Protein AF-A0A7H0YHC4-F1 (afdb_monomer)

Foldseek 3Di:
DLVLLVVQVVCDALLERELVSDPDPVSSVQCPDPVCVVVSQVSSCVVPVSHGYADPPDPPDPLVNLVRVQSNVAHLEHALQCCCPVVVVSSVVVVVVPHSCVSSVVSVGHYDHPPLQPPVRLLVVLQVVCVVPVACPCVCPVPVSSVVSLCVVQVVVVHDSQVVCVVSVNHD

Mean predicted aligned error: 10.38 Å

Nearest PDB structures (foldseek):
  4m8s-assembly1_D  TM=4.916E-01  e=3.060E+00  Neisseria meningitidis FAM18
  2d1y-assembly1_D  TM=5.107E-01  e=4.231E+00  Thermus thermophilus
  6vlx-assembly1_A-2  TM=4.512E-01  e=4.466E+00  Alistipes finegoldii
  2d1y-assembly1_C  TM=4.999E-01  e=5.850E+00  Thermus thermophilus
  8pa2-assembly1_B  TM=4.981E-01  e=5.850E+00  Thermus thermophilus HB8

Structure (mmCIF, N/CA/C/O backbone):
data_AF-A0A7H0YHC4-F1
#
_entry.id   AF-A0A7H0YHC4-F1
#
loop_
_atom_site.group_PDB
_atom_site.id
_atom_site.type_symbol
_atom_site.label_atom_id
_atom_site.label_alt_id
_atom_site.label_comp_id
_atom_site.label_asym_id
_atom_site.label_entity_id
_atom_site.label_seq_id
_atom_site.pdbx_PDB_ins_code
_atom_site.Cartn_x
_atom_site.Cartn_y
_atom_site.Cartn_z
_atom_site.occupancy
_atom_site.B_iso_or_equiv
_atom_site.auth_seq_id
_atom_site.auth_comp_id
_atom_site.auth_asym_id
_atom_site.auth_atom_id
_atom_site.pdbx_PDB_model_num
ATOM 1 N N . MET A 1 1 ? 22.661 -5.240 -18.794 1.00 60.22 1 MET A N 1
ATOM 2 C CA . MET A 1 1 ? 21.255 -5.205 -18.326 1.00 60.22 1 MET A CA 1
ATOM 3 C C . MET A 1 1 ? 21.118 -4.644 -16.912 1.00 60.22 1 MET A C 1
ATOM 5 O O . MET A 1 1 ? 20.210 -3.847 -16.718 1.00 60.22 1 MET A O 1
ATOM 9 N N . SER A 1 2 ? 22.028 -4.956 -15.973 1.00 68.00 2 SER A N 1
ATOM 10 C CA . SER A 1 2 ? 22.066 -4.304 -14.645 1.00 68.00 2 SER A CA 1
ATOM 11 C C . SER A 1 2 ? 22.108 -2.773 -14.744 1.00 68.00 2 SER A C 1
ATOM 13 O O . SER A 1 2 ? 21.300 -2.107 -14.112 1.00 68.00 2 SER A O 1
ATOM 15 N N . TYR A 1 3 ? 22.917 -2.236 -15.664 1.00 83.44 3 TYR A N 1
ATOM 16 C CA . TYR A 1 3 ? 23.071 -0.792 -15.871 1.00 83.44 3 TYR A CA 1
ATOM 17 C C . TYR A 1 3 ? 21.762 -0.048 -16.195 1.00 83.44 3 TYR A C 1
ATOM 19 O O . TYR A 1 3 ? 21.528 1.055 -15.714 1.00 83.44 3 TYR A O 1
ATOM 27 N N . LEU A 1 4 ? 20.863 -0.648 -16.989 1.00 87.00 4 LEU A N 1
ATOM 28 C CA . LEU A 1 4 ? 19.561 -0.035 -17.286 1.00 87.00 4 LEU A CA 1
ATOM 29 C C . LEU A 1 4 ? 18.689 0.036 -16.026 1.00 87.00 4 LEU A C 1
ATOM 31 O O . LEU A 1 4 ? 18.008 1.031 -15.802 1.00 87.00 4 LEU A O 1
ATOM 35 N N . VAL A 1 5 ? 18.718 -1.018 -15.212 1.00 90.69 5 VAL A N 1
ATOM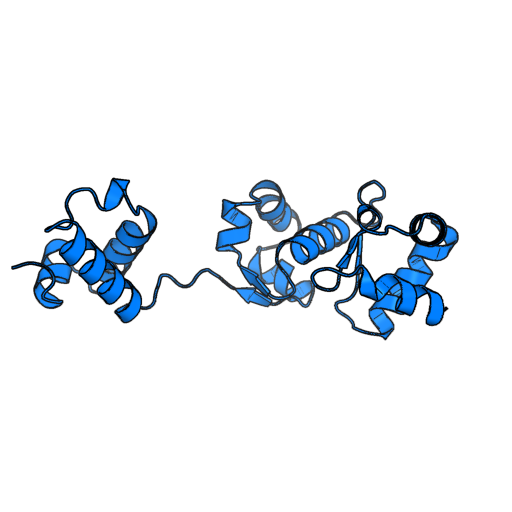 36 C CA . VAL A 1 5 ? 17.957 -1.097 -13.964 1.00 90.69 5 VAL A CA 1
ATOM 37 C C . VAL A 1 5 ? 18.509 -0.130 -12.920 1.00 90.69 5 VAL A C 1
ATOM 39 O O . VAL A 1 5 ? 17.731 0.592 -12.306 1.00 90.69 5 VAL A O 1
ATOM 42 N N . GLU A 1 6 ? 19.832 -0.034 -12.784 1.00 91.94 6 GLU A N 1
ATOM 43 C CA . GLU A 1 6 ? 20.497 0.953 -11.922 1.00 91.94 6 GLU A CA 1
ATOM 44 C C . GLU A 1 6 ? 20.077 2.379 -12.278 1.00 91.94 6 GLU A C 1
ATOM 46 O O . GLU A 1 6 ? 19.791 3.174 -11.391 1.00 91.94 6 GLU A O 1
ATOM 51 N N . ARG A 1 7 ? 19.940 2.690 -13.574 1.00 93.62 7 ARG A N 1
ATOM 52 C CA . ARG A 1 7 ? 19.449 3.997 -14.039 1.00 93.62 7 ARG A CA 1
ATOM 53 C C . ARG A 1 7 ? 17.966 4.245 -13.760 1.00 93.62 7 ARG A C 1
ATOM 55 O O . ARG A 1 7 ? 17.549 5.399 -13.747 1.00 93.62 7 ARG A O 1
ATOM 62 N N . LEU A 1 8 ? 17.167 3.198 -13.549 1.00 94.06 8 LEU A N 1
ATOM 63 C CA . LEU A 1 8 ? 15.742 3.306 -13.216 1.00 94.06 8 LEU A CA 1
ATOM 64 C C . LEU A 1 8 ? 15.498 3.477 -11.712 1.00 94.06 8 LEU A C 1
ATOM 66 O O . LEU A 1 8 ? 14.521 4.119 -11.331 1.00 94.06 8 LEU A O 1
ATOM 70 N N . LEU A 1 9 ? 16.37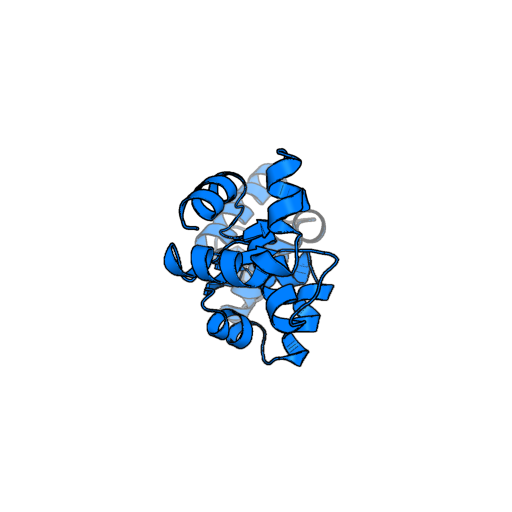0 2.929 -10.860 1.00 93.00 9 LEU A N 1
ATOM 71 C CA . LEU A 1 9 ? 16.221 2.978 -9.402 1.00 93.00 9 LEU A CA 1
ATOM 72 C C . LEU A 1 9 ? 16.107 4.391 -8.802 1.00 93.00 9 LEU A C 1
ATOM 74 O O . LEU A 1 9 ? 15.323 4.540 -7.866 1.00 93.00 9 LEU A O 1
ATOM 78 N N . PRO A 1 10 ? 16.782 5.438 -9.317 1.00 94.75 10 PRO A N 1
ATOM 79 C CA . PRO A 1 10 ? 16.577 6.808 -8.847 1.00 94.75 10 PRO A CA 1
ATOM 80 C C . PRO A 1 10 ? 15.130 7.307 -8.966 1.00 94.75 10 PRO A C 1
ATOM 82 O O . PRO A 1 10 ? 14.727 8.192 -8.220 1.00 94.75 10 PRO A O 1
ATOM 85 N N . PHE A 1 11 ? 14.333 6.730 -9.872 1.00 94.94 11 PHE A N 1
ATOM 86 C CA . PHE A 1 11 ? 12.911 7.048 -10.043 1.00 94.94 11 PHE A CA 1
ATOM 87 C C . PHE A 1 11 ? 11.995 6.145 -9.202 1.00 94.94 11 PHE A C 1
ATOM 89 O O . PHE A 1 11 ? 10.771 6.259 -9.274 1.00 94.94 11 PHE A O 1
ATOM 96 N N . ALA A 1 12 ? 12.554 5.209 -8.431 1.00 95.06 12 ALA A N 1
ATOM 97 C CA . ALA A 1 12 ? 11.768 4.303 -7.616 1.00 95.06 12 ALA A CA 1
ATOM 98 C C . ALA A 1 12 ? 11.188 5.038 -6.406 1.00 95.06 12 ALA A C 1
ATOM 100 O O . ALA A 1 12 ? 11.905 5.551 -5.548 1.00 95.06 12 ALA A O 1
ATOM 101 N N . LYS A 1 13 ? 9.865 4.987 -6.275 1.00 96.12 13 LYS A N 1
ATOM 102 C CA . LYS A 1 13 ? 9.157 5.381 -5.062 1.00 96.12 13 LYS A CA 1
ATOM 103 C C . LYS A 1 13 ? 8.619 4.131 -4.399 1.00 96.12 13 LYS A C 1
ATOM 105 O O . LYS A 1 13 ? 7.921 3.347 -5.037 1.00 96.12 13 LYS A O 1
ATOM 110 N N . ASN A 1 14 ? 8.930 3.937 -3.118 1.00 96.50 14 ASN A N 1
ATOM 111 C CA . ASN A 1 14 ? 8.460 2.770 -2.368 1.00 96.50 14 ASN A CA 1
ATOM 112 C C . ASN A 1 14 ? 8.834 1.432 -3.040 1.00 96.50 14 ASN A C 1
ATOM 114 O O . ASN A 1 14 ? 8.032 0.499 -3.076 1.00 96.50 14 ASN A O 1
ATOM 118 N N . LYS A 1 15 ? 10.050 1.354 -3.603 1.00 96.38 15 LYS A N 1
ATOM 119 C CA . LYS A 1 15 ? 10.543 0.202 -4.385 1.00 96.38 15 LYS A CA 1
ATOM 120 C C . LYS A 1 15 ? 9.746 -0.059 -5.677 1.00 96.38 15 LYS A C 1
ATOM 122 O O . LYS A 1 15 ? 9.893 -1.098 -6.302 1.00 96.38 15 LYS A O 1
ATOM 127 N N . VAL A 1 16 ? 8.919 0.881 -6.131 1.00 97.56 16 VAL A N 1
ATOM 128 C CA . VAL A 1 16 ? 8.206 0.781 -7.409 1.00 97.56 16 VAL A CA 1
ATOM 129 C C . VAL A 1 16 ? 8.681 1.886 -8.340 1.00 97.56 16 VAL A C 1
ATOM 131 O O . VAL A 1 16 ? 8.545 3.069 -8.035 1.00 97.56 16 VAL A O 1
ATOM 134 N N . VAL A 1 17 ? 9.207 1.503 -9.499 1.00 97.25 17 VAL A N 1
ATOM 135 C CA . VAL A 1 17 ? 9.474 2.431 -10.600 1.00 97.25 17 VAL A CA 1
ATOM 136 C C . VAL A 1 17 ? 8.181 2.584 -11.394 1.00 97.25 17 VAL A C 1
ATOM 138 O O . VAL A 1 17 ? 7.756 1.648 -12.072 1.00 97.25 17 VAL A O 1
ATOM 141 N N . ASN A 1 18 ? 7.531 3.743 -11.306 1.00 96.81 18 ASN A N 1
ATOM 142 C CA . ASN A 1 18 ? 6.432 4.090 -12.204 1.00 96.81 18 ASN A CA 1
ATOM 143 C C . ASN A 1 18 ? 7.010 4.755 -13.453 1.00 96.81 18 ASN A C 1
ATOM 145 O O . ASN A 1 18 ? 7.696 5.769 -13.353 1.00 96.81 18 ASN A O 1
ATOM 149 N N . ILE A 1 19 ? 6.722 4.214 -14.639 1.00 95.69 19 ILE A N 1
ATOM 150 C CA . ILE A 1 19 ? 7.280 4.768 -15.881 1.00 95.69 19 ILE A CA 1
ATOM 151 C C . ILE A 1 19 ? 6.842 6.209 -16.158 1.00 95.69 19 ILE A C 1
ATOM 153 O O . ILE A 1 19 ? 7.483 6.906 -16.943 1.00 95.69 19 ILE A O 1
ATOM 157 N N . GLU A 1 20 ? 5.732 6.651 -15.567 1.00 94.69 20 GLU A N 1
ATOM 158 C CA . GLU A 1 20 ? 5.240 8.016 -15.739 1.00 94.69 20 GLU A CA 1
ATOM 159 C C . GLU A 1 20 ? 6.152 9.040 -15.060 1.00 94.69 20 GLU A C 1
ATOM 161 O O . GLU A 1 20 ? 6.307 10.129 -15.609 1.00 94.69 20 GLU A O 1
ATOM 166 N N . ASP A 1 21 ? 6.828 8.644 -13.976 1.00 95.38 21 ASP A N 1
ATOM 167 C CA . ASP A 1 21 ? 7.729 9.490 -13.184 1.00 95.38 21 ASP A CA 1
ATOM 168 C C . ASP A 1 21 ? 9.144 9.585 -13.783 1.00 95.38 21 ASP A C 1
ATOM 170 O O . ASP A 1 21 ? 9.965 10.380 -13.329 1.00 95.38 21 ASP A O 1
ATOM 174 N N . ILE A 1 22 ? 9.453 8.776 -14.803 1.00 95.12 22 ILE A N 1
ATOM 175 C CA . ILE A 1 22 ? 10.752 8.811 -15.480 1.00 95.12 22 ILE A CA 1
ATOM 176 C C . ILE A 1 22 ? 10.832 10.077 -16.338 1.00 95.12 22 ILE A C 1
ATOM 178 O O . ILE A 1 22 ? 10.084 10.228 -17.308 1.00 95.12 22 ILE A O 1
ATOM 182 N N . THR A 1 23 ? 11.773 10.959 -16.006 1.00 93.69 23 THR A N 1
ATOM 183 C CA . THR A 1 23 ? 11.977 12.234 -16.710 1.00 93.69 23 THR A CA 1
ATOM 184 C C . THR A 1 23 ? 12.797 12.085 -17.992 1.00 93.69 23 THR A C 1
ATOM 186 O O . THR A 1 23 ? 12.552 12.814 -18.948 1.00 93.69 23 THR A O 1
ATOM 189 N N . ASP A 1 24 ? 13.724 11.122 -18.055 1.00 93.62 24 ASP A N 1
ATOM 190 C CA . ASP A 1 24 ? 14.521 10.818 -19.254 1.00 93.62 24 ASP A CA 1
ATOM 191 C C . ASP A 1 24 ? 13.646 10.125 -20.331 1.00 93.62 24 ASP A C 1
ATOM 193 O O . ASP A 1 24 ? 13.211 8.981 -20.134 1.00 93.62 24 ASP A O 1
ATOM 197 N N . PRO A 1 25 ? 13.403 10.753 -21.503 1.00 93.06 25 PRO A N 1
ATOM 198 C CA . PRO A 1 25 ? 12.540 10.188 -22.544 1.00 93.06 25 PRO A CA 1
ATOM 199 C C . PRO A 1 25 ? 13.094 8.921 -23.207 1.00 93.06 25 PRO A C 1
ATOM 201 O O . PRO A 1 25 ? 12.326 8.089 -23.699 1.00 93.06 25 PRO A O 1
ATOM 204 N N . ALA A 1 26 ? 14.418 8.760 -23.278 1.00 92.19 26 ALA A N 1
ATOM 205 C CA . ALA A 1 26 ? 15.031 7.545 -23.805 1.00 92.19 26 ALA A CA 1
ATOM 206 C C . ALA A 1 26 ? 14.838 6.395 -22.813 1.00 92.19 26 ALA A C 1
ATOM 208 O O . ALA A 1 26 ? 14.386 5.314 -23.197 1.00 92.19 26 ALA A O 1
ATOM 209 N N . LEU A 1 27 ? 15.086 6.655 -21.529 1.00 92.75 27 LEU A N 1
ATOM 210 C CA . LEU A 1 27 ? 14.893 5.676 -20.464 1.00 92.75 27 LEU A CA 1
ATOM 211 C C . LEU A 1 27 ? 13.424 5.251 -20.340 1.00 92.75 27 LEU A C 1
ATOM 213 O O . LEU A 1 27 ? 13.128 4.057 -20.272 1.00 92.75 27 LEU A O 1
ATOM 217 N N . LYS A 1 28 ? 12.495 6.212 -20.414 1.00 94.31 28 LYS A N 1
ATOM 218 C CA . LYS A 1 28 ? 11.049 5.963 -20.402 1.00 94.31 28 LYS A CA 1
ATOM 219 C C . LYS A 1 28 ? 10.603 5.087 -21.572 1.00 94.31 28 LYS A C 1
ATOM 221 O O . LYS A 1 28 ? 9.862 4.128 -21.360 1.00 94.31 28 LYS A O 1
ATOM 226 N N . ARG A 1 29 ? 11.079 5.368 -22.794 1.00 91.75 29 ARG A N 1
ATOM 227 C CA . ARG A 1 29 ? 10.798 4.543 -23.987 1.00 91.75 29 ARG A CA 1
ATOM 228 C C . ARG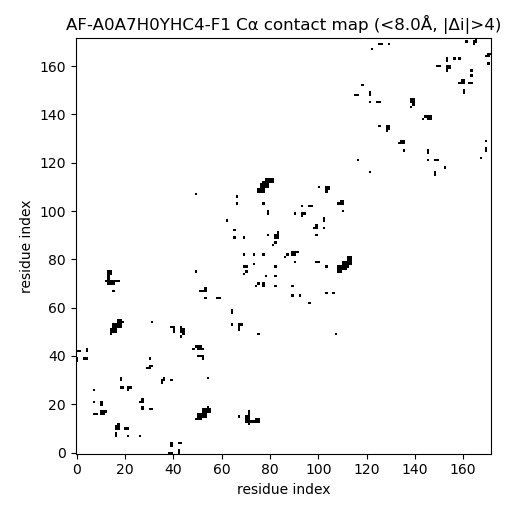 A 1 29 ? 11.339 3.123 -23.853 1.00 91.75 29 ARG A C 1
ATOM 230 O O . ARG A 1 29 ? 10.666 2.178 -24.254 1.00 91.75 29 ARG A O 1
ATOM 237 N N . MET A 1 30 ? 12.533 2.955 -23.287 1.00 91.00 30 MET A N 1
ATOM 238 C CA . MET A 1 30 ? 13.093 1.624 -23.040 1.00 91.00 30 MET A CA 1
ATOM 239 C C . MET A 1 30 ? 12.276 0.857 -21.994 1.00 91.00 30 MET A C 1
ATOM 241 O O . MET A 1 30 ? 11.937 -0.302 -22.223 1.00 91.00 30 MET A O 1
ATOM 245 N N . ALA A 1 31 ? 11.898 1.508 -20.890 1.00 90.81 31 ALA A N 1
ATOM 246 C CA . ALA A 1 31 ? 11.106 0.897 -19.823 1.00 90.81 31 ALA A CA 1
ATOM 247 C C . ALA A 1 31 ? 9.684 0.508 -20.264 1.00 90.81 31 ALA A C 1
ATOM 249 O O . ALA A 1 31 ? 9.159 -0.518 -19.828 1.00 90.81 31 ALA A O 1
ATOM 250 N N . SER A 1 32 ? 9.068 1.288 -21.158 1.00 90.75 32 SER A N 1
ATOM 251 C CA . SER A 1 32 ? 7.737 1.005 -21.707 1.00 90.75 32 SER A CA 1
ATOM 252 C C . SER A 1 32 ? 7.745 0.014 -22.878 1.00 90.75 32 SER A C 1
ATOM 254 O O . SER A 1 32 ? 6.680 -0.442 -23.309 1.00 90.75 32 SER A O 1
ATOM 256 N N . ASN A 1 33 ? 8.911 -0.376 -23.395 1.00 91.69 33 ASN A N 1
ATOM 257 C CA . ASN A 1 33 ? 9.007 -1.320 -24.502 1.00 91.69 33 ASN A CA 1
ATOM 258 C C . ASN A 1 33 ? 8.734 -2.763 -24.021 1.00 91.69 33 ASN A C 1
ATOM 260 O O . ASN A 1 33 ? 9.474 -3.261 -23.166 1.00 91.69 33 ASN A O 1
ATOM 264 N N . PRO A 1 34 ? 7.726 -3.470 -24.581 1.00 88.81 34 PRO A N 1
ATOM 265 C CA . PRO A 1 34 ? 7.392 -4.838 -24.174 1.00 88.81 34 PRO A CA 1
ATOM 266 C C . PRO A 1 34 ? 8.575 -5.805 -24.251 1.00 88.81 34 PRO A C 1
ATOM 268 O O . PRO A 1 34 ? 8.695 -6.680 -23.398 1.00 88.81 34 PRO A O 1
ATOM 271 N N . LYS A 1 35 ? 9.469 -5.615 -25.234 1.00 88.94 35 LYS A N 1
ATOM 272 C CA . LYS A 1 35 ? 10.650 -6.466 -25.436 1.00 88.94 35 LYS A CA 1
ATOM 273 C C . LYS A 1 35 ? 11.597 -6.444 -24.239 1.00 88.94 35 LYS A C 1
ATOM 275 O O . LYS A 1 35 ? 12.282 -7.430 -24.010 1.00 88.94 35 LYS A O 1
ATOM 280 N N . TYR A 1 36 ? 11.635 -5.342 -23.487 1.00 89.75 36 TYR A N 1
ATOM 281 C CA . TYR A 1 36 ? 12.535 -5.161 -22.345 1.00 89.75 36 TYR A CA 1
ATOM 282 C C . TYR A 1 36 ? 11.817 -5.234 -20.993 1.00 89.75 36 TYR A C 1
ATOM 284 O O . TYR A 1 36 ? 12.471 -5.343 -19.962 1.00 89.75 36 TYR A O 1
ATOM 292 N N . THR A 1 37 ? 10.482 -5.200 -20.953 1.00 89.81 37 THR A N 1
ATOM 293 C CA . THR A 1 37 ? 9.727 -5.129 -19.690 1.00 89.81 37 THR A CA 1
ATOM 294 C C . THR A 1 37 ? 9.994 -6.323 -18.761 1.00 89.81 37 THR A C 1
ATOM 296 O O . THR A 1 37 ? 10.204 -6.125 -17.564 1.00 89.81 37 THR A O 1
ATOM 299 N N . SER A 1 38 ? 9.989 -7.557 -19.278 1.00 89.25 38 SER A N 1
ATOM 300 C CA . SER A 1 38 ? 10.240 -8.777 -18.484 1.00 89.25 38 SER A CA 1
ATOM 301 C C . SER A 1 38 ? 11.642 -8.770 -17.873 1.00 89.25 38 SER A C 1
ATOM 303 O O . SER A 1 38 ? 11.815 -8.950 -16.670 1.00 89.25 38 SER A O 1
ATOM 305 N N . TYR A 1 39 ? 12.618 -8.462 -18.713 1.00 91.94 39 TYR A N 1
ATOM 306 C CA . TYR A 1 39 ? 14.027 -8.297 -18.402 1.00 91.94 39 TYR A CA 1
ATOM 307 C C . TYR A 1 39 ? 14.292 -7.226 -17.334 1.00 91.94 39 TYR A C 1
ATOM 309 O O . TYR A 1 39 ? 15.007 -7.482 -16.367 1.00 91.94 39 TYR A O 1
ATOM 317 N N . ILE A 1 40 ? 13.667 -6.052 -17.454 1.00 94.06 40 ILE A N 1
ATOM 318 C CA . ILE A 1 40 ? 13.777 -4.975 -16.461 1.00 94.06 40 ILE A CA 1
ATOM 319 C C . ILE A 1 40 ? 13.178 -5.413 -15.124 1.00 94.06 40 ILE A C 1
ATOM 321 O O . ILE A 1 40 ? 13.799 -5.213 -14.085 1.00 94.06 40 ILE A O 1
ATOM 325 N N . ARG A 1 41 ? 11.997 -6.043 -15.129 1.00 93.25 41 ARG A N 1
ATOM 326 C CA . ARG A 1 41 ? 11.365 -6.547 -13.897 1.00 93.25 41 ARG A CA 1
ATOM 327 C C . ARG A 1 41 ? 12.218 -7.594 -13.198 1.00 93.25 41 ARG A C 1
ATOM 329 O O . ARG A 1 41 ? 12.341 -7.553 -11.980 1.00 93.25 41 ARG A O 1
ATOM 336 N N . GLN A 1 42 ? 12.807 -8.515 -13.954 1.00 93.56 42 GLN A N 1
ATOM 337 C CA . GLN A 1 42 ? 13.717 -9.506 -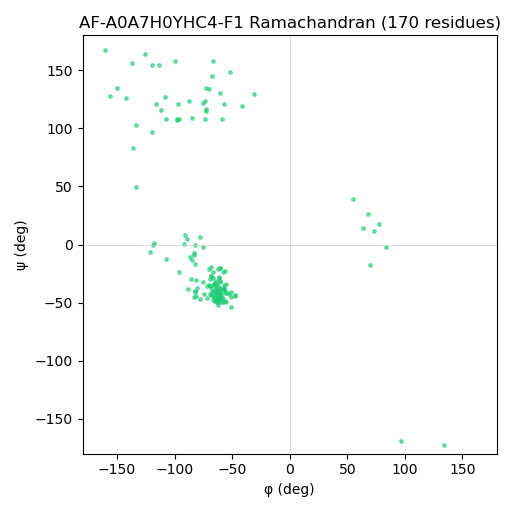13.394 1.00 93.56 42 GLN A CA 1
ATOM 338 C C . GLN A 1 42 ? 14.967 -8.839 -12.813 1.00 93.56 42 GLN A C 1
ATOM 340 O O . GLN A 1 42 ? 15.340 -9.130 -11.683 1.00 93.56 42 GLN A O 1
ATOM 345 N N . GLY A 1 43 ? 15.574 -7.896 -13.538 1.00 94.81 43 GLY A N 1
ATOM 346 C CA . GLY A 1 43 ? 16.741 -7.167 -13.046 1.00 94.81 43 GLY A CA 1
ATOM 347 C C . GLY A 1 43 ? 16.450 -6.348 -11.783 1.00 94.81 43 GLY A C 1
ATOM 348 O O . GLY A 1 43 ? 17.256 -6.364 -10.859 1.00 94.81 43 GLY A O 1
ATOM 349 N N . LEU A 1 44 ? 15.278 -5.709 -11.699 1.00 94.88 44 LEU A N 1
ATOM 350 C CA . LEU A 1 44 ? 14.804 -5.031 -10.488 1.00 94.88 44 LEU A CA 1
ATOM 351 C C . LEU A 1 44 ? 14.721 -6.004 -9.304 1.00 94.88 44 LEU A C 1
ATOM 353 O O . LEU A 1 44 ? 15.280 -5.716 -8.245 1.00 94.88 44 LEU A O 1
ATOM 357 N N . LYS A 1 45 ? 14.087 -7.167 -9.506 1.00 94.25 45 LYS A N 1
ATOM 358 C CA . LYS A 1 45 ? 13.930 -8.210 -8.479 1.00 94.25 45 LYS A CA 1
ATOM 359 C C . LYS A 1 45 ? 15.248 -8.833 -8.022 1.00 94.25 45 LYS A C 1
ATOM 361 O O . LYS A 1 45 ? 15.356 -9.213 -6.862 1.00 94.25 45 LYS A O 1
ATOM 366 N N . ASN A 1 46 ? 16.240 -8.921 -8.907 1.00 94.44 46 ASN A N 1
ATOM 367 C CA . ASN A 1 46 ? 17.575 -9.411 -8.557 1.00 94.44 46 ASN A CA 1
ATOM 368 C C . ASN A 1 46 ? 18.328 -8.446 -7.626 1.00 94.44 46 ASN A C 1
ATOM 370 O O . ASN A 1 46 ? 19.194 -8.890 -6.881 1.00 94.44 46 ASN A O 1
ATOM 374 N N . MET A 1 47 ? 18.020 -7.144 -7.668 1.00 92.31 47 MET A N 1
ATOM 375 C CA . MET A 1 47 ? 18.606 -6.156 -6.751 1.00 92.31 47 MET A CA 1
ATOM 376 C C . MET A 1 47 ? 17.886 -6.127 -5.402 1.00 92.31 47 MET A C 1
ATOM 378 O O . MET A 1 47 ? 18.518 -5.999 -4.361 1.00 92.31 47 MET A O 1
ATOM 382 N N . ASP A 1 48 ? 16.559 -6.230 -5.422 1.00 92.56 48 ASP A N 1
ATOM 383 C CA . ASP A 1 48 ? 15.722 -6.350 -4.231 1.00 92.56 48 ASP A CA 1
ATOM 384 C C . ASP A 1 48 ? 14.413 -7.028 -4.642 1.00 92.56 48 ASP A C 1
ATOM 386 O O . ASP A 1 48 ? 13.735 -6.567 -5.562 1.00 92.56 48 ASP A O 1
ATOM 390 N N . SER A 1 49 ? 14.030 -8.100 -3.948 1.00 93.31 49 SER A N 1
ATOM 391 C CA . SER A 1 49 ? 12.802 -8.861 -4.227 1.00 93.31 49 SER A CA 1
ATOM 392 C C . SER A 1 49 ? 11.518 -8.015 -4.209 1.00 93.31 49 SER A C 1
ATOM 394 O O . SER A 1 49 ? 10.521 -8.397 -4.828 1.00 93.31 49 SER A O 1
ATOM 396 N N . GLN A 1 50 ? 11.543 -6.867 -3.522 1.00 94.50 50 GLN A N 1
ATOM 397 C CA . GLN A 1 50 ? 10.431 -5.925 -3.427 1.00 94.50 50 GLN A CA 1
ATOM 398 C C . GLN A 1 50 ? 10.398 -4.906 -4.568 1.00 94.50 50 GLN A C 1
ATOM 400 O O . GLN A 1 50 ? 9.402 -4.193 -4.703 1.00 94.50 50 GLN A O 1
ATOM 405 N N . ASN A 1 51 ? 11.449 -4.811 -5.389 1.00 96.31 51 ASN A N 1
ATOM 406 C CA . ASN A 1 51 ? 11.462 -3.878 -6.505 1.00 96.31 51 ASN A CA 1
ATOM 407 C C . ASN A 1 51 ? 10.491 -4.307 -7.613 1.00 96.31 51 ASN A C 1
ATOM 409 O O . ASN A 1 51 ? 10.487 -5.453 -8.067 1.00 96.31 51 ASN A O 1
ATOM 413 N N . GLU A 1 52 ? 9.699 -3.359 -8.107 1.00 96.62 52 GLU A N 1
ATOM 414 C CA . GLU A 1 52 ? 8.707 -3.593 -9.156 1.00 96.62 52 GLU A CA 1
ATOM 415 C C . GLU A 1 52 ? 8.705 -2.479 -10.215 1.00 96.62 52 GLU A C 1
ATOM 417 O O . GLU A 1 52 ? 9.075 -1.335 -9.952 1.00 96.62 52 GLU A O 1
ATOM 422 N N . LEU A 1 53 ? 8.224 -2.810 -11.419 1.00 96.56 53 LEU A N 1
ATOM 423 C CA . LEU A 1 53 ? 8.002 -1.858 -12.513 1.00 96.56 53 LEU A CA 1
ATOM 424 C C . LEU A 1 53 ? 6.504 -1.704 -12.787 1.00 96.56 53 LEU A C 1
ATOM 426 O O . LEU A 1 53 ? 5.850 -2.656 -13.234 1.00 96.56 53 LEU A O 1
ATOM 430 N N . LEU A 1 54 ? 5.981 -0.499 -12.569 1.00 96.69 54 LEU A N 1
ATOM 431 C CA . LEU A 1 54 ? 4.598 -0.119 -12.837 1.00 96.69 54 LEU A CA 1
ATOM 432 C C . LEU A 1 54 ? 4.482 0.573 -14.201 1.00 96.69 54 LEU A C 1
ATOM 434 O O . LEU A 1 54 ? 5.083 1.619 -14.440 1.00 96.69 54 LEU A O 1
ATOM 438 N N . ILE A 1 55 ? 3.666 -0.015 -15.078 1.00 95.62 55 ILE A N 1
ATOM 439 C CA . ILE A 1 55 ? 3.290 0.537 -16.386 1.00 95.62 55 ILE A CA 1
ATOM 440 C C . ILE A 1 55 ? 1.769 0.718 -16.379 1.00 95.62 55 ILE A C 1
ATOM 442 O O . ILE A 1 55 ? 1.058 -0.264 -16.599 1.00 95.62 55 ILE A O 1
ATOM 446 N N . PRO A 1 56 ? 1.238 1.920 -16.089 1.00 91.06 56 PRO A N 1
ATOM 447 C CA . PRO A 1 56 ? -0.190 2.109 -15.813 1.00 91.06 56 PRO A CA 1
ATOM 448 C C . PRO A 1 56 ? -1.136 1.587 -16.900 1.00 91.06 56 PRO A C 1
ATOM 450 O O . PRO A 1 56 ? -2.121 0.916 -16.606 1.00 91.06 56 PRO A O 1
ATOM 453 N N . HIS A 1 57 ? -0.784 1.819 -18.162 1.00 88.75 57 HIS A N 1
ATOM 454 C CA . HIS A 1 57 ? -1.572 1.454 -19.341 1.00 88.75 57 HIS A CA 1
ATOM 455 C C . HIS A 1 57 ? -1.234 0.064 -19.912 1.00 88.75 57 HIS A C 1
ATOM 457 O O . HIS A 1 57 ? -1.710 -0.290 -20.988 1.00 88.75 57 HIS A O 1
ATOM 463 N N . ARG A 1 58 ? -0.415 -0.745 -19.222 1.00 88.44 58 ARG A N 1
ATOM 464 C CA . ARG A 1 58 ? -0.121 -2.127 -19.626 1.00 88.44 58 ARG A CA 1
ATOM 465 C C . ARG A 1 58 ? -0.227 -3.072 -18.439 1.00 88.44 58 ARG A C 1
ATOM 467 O O . ARG A 1 58 ? 0.681 -3.168 -17.615 1.00 88.44 58 ARG A O 1
ATOM 474 N N . VAL A 1 59 ? -1.336 -3.801 -18.396 1.00 86.62 59 VAL A N 1
ATOM 475 C CA . VAL A 1 59 ? -1.628 -4.782 -17.351 1.00 86.62 59 VAL A CA 1
ATOM 476 C C . VAL A 1 59 ? -1.227 -6.168 -17.841 1.00 86.62 59 VAL A C 1
ATOM 478 O O . VAL A 1 59 ? -1.878 -6.735 -18.707 1.00 86.62 59 VAL A O 1
ATOM 481 N N . ASP A 1 60 ? -0.148 -6.704 -17.283 1.00 87.12 60 ASP A N 1
ATOM 482 C CA . ASP A 1 60 ? 0.288 -8.092 -17.485 1.00 87.12 60 ASP A CA 1
ATOM 483 C C . ASP A 1 60 ? -0.485 -9.068 -16.591 1.00 87.12 60 ASP A C 1
ATOM 485 O O . ASP A 1 60 ? -0.936 -10.113 -17.037 1.00 87.12 60 ASP A O 1
ATOM 489 N N . CYS A 1 61 ? -0.664 -8.710 -15.321 1.00 92.94 61 CYS A N 1
ATOM 490 C CA . CYS A 1 61 ? -1.450 -9.468 -14.359 1.00 92.94 61 CYS A CA 1
ATOM 491 C C . CYS A 1 61 ? -2.197 -8.476 -13.471 1.00 92.94 61 CYS A C 1
ATOM 493 O O . CYS A 1 61 ? -1.585 -7.575 -12.894 1.00 92.94 61 CYS A O 1
ATOM 495 N N . GLN A 1 62 ? -3.521 -8.624 -13.369 1.00 95.00 62 GLN A N 1
ATOM 496 C CA . GLN A 1 62 ? -4.365 -7.681 -12.628 1.00 95.00 62 GLN A CA 1
ATOM 497 C C . GLN A 1 62 ? -4.004 -7.625 -11.138 1.00 95.00 62 GLN A C 1
ATOM 499 O O . GLN A 1 62 ? -3.979 -6.538 -10.560 1.00 95.00 62 GLN A O 1
ATOM 504 N N . GLU A 1 63 ? -3.687 -8.772 -10.531 1.00 96.44 63 GLU A N 1
ATOM 505 C CA . GLU A 1 63 ? -3.268 -8.853 -9.130 1.00 96.44 63 GLU A CA 1
ATOM 506 C C . GLU A 1 63 ? -1.930 -8.138 -8.914 1.00 96.44 63 GLU A C 1
ATOM 508 O O . GLU A 1 63 ? -1.810 -7.274 -8.047 1.00 96.44 63 GLU A O 1
ATOM 513 N N . MET A 1 64 ? -0.936 -8.421 -9.759 1.00 95.94 64 MET A N 1
ATOM 514 C CA . MET A 1 64 ? 0.382 -7.792 -9.650 1.00 95.94 64 MET A CA 1
ATOM 515 C C . MET A 1 64 ? 0.333 -6.296 -9.950 1.00 95.94 64 MET A C 1
ATOM 517 O O . MET A 1 64 ? 1.034 -5.515 -9.313 1.00 95.94 64 MET A O 1
ATOM 521 N N . GLN A 1 65 ? -0.520 -5.863 -10.877 1.00 96.44 65 GLN A N 1
ATOM 522 C CA . GLN A 1 65 ? -0.731 -4.443 -11.126 1.00 96.44 65 GLN A CA 1
ATOM 523 C C . GLN A 1 65 ? -1.334 -3.753 -9.896 1.00 96.44 65 GLN A C 1
ATOM 525 O O . GLN A 1 65 ? -0.886 -2.671 -9.517 1.00 96.44 65 GLN A O 1
ATOM 530 N N . LEU A 1 66 ? -2.303 -4.393 -9.232 1.00 97.56 66 LEU A N 1
ATOM 531 C CA . LEU A 1 66 ? -2.866 -3.899 -7.977 1.00 97.56 66 LEU A CA 1
ATOM 532 C C . LEU A 1 66 ? -1.795 -3.800 -6.880 1.00 97.56 66 LEU A C 1
ATOM 534 O O . LEU A 1 66 ? -1.702 -2.747 -6.247 1.00 97.56 66 LEU A O 1
ATOM 538 N N . LYS A 1 67 ? -0.955 -4.835 -6.708 1.00 97.62 67 LYS A N 1
ATOM 539 C CA . LYS A 1 67 ? 0.204 -4.806 -5.795 1.00 97.62 67 LYS A CA 1
ATOM 540 C C . LYS A 1 67 ? 1.061 -3.571 -6.051 1.00 97.62 67 LYS A C 1
ATOM 542 O O . LYS A 1 67 ? 1.291 -2.790 -5.134 1.00 97.62 67 LYS A O 1
ATOM 547 N N . ARG A 1 68 ? 1.488 -3.361 -7.300 1.00 97.62 68 ARG A N 1
ATOM 548 C CA . ARG A 1 68 ? 2.364 -2.245 -7.693 1.00 97.62 68 ARG A CA 1
ATOM 549 C C . ARG A 1 68 ? 1.741 -0.885 -7.398 1.00 97.62 68 ARG A C 1
ATOM 551 O O . ARG A 1 68 ? 2.424 -0.019 -6.865 1.00 97.62 68 ARG A O 1
ATOM 558 N N . TYR A 1 69 ? 0.451 -0.700 -7.685 1.00 97.56 69 TYR A N 1
ATOM 559 C CA . TYR A 1 69 ? -0.252 0.541 -7.347 1.00 97.56 69 TYR A CA 1
ATOM 560 C C . TYR A 1 69 ? -0.318 0.787 -5.838 1.00 97.56 69 TYR A C 1
ATOM 562 O O . TYR A 1 69 ? -0.059 1.904 -5.390 1.00 97.56 69 TYR A O 1
ATOM 570 N N . ILE A 1 70 ? -0.664 -0.238 -5.054 1.00 97.62 70 ILE A N 1
ATOM 571 C CA . ILE A 1 70 ? -0.751 -0.135 -3.593 1.00 97.62 70 ILE A CA 1
ATOM 572 C C . ILE A 1 70 ? 0.629 0.169 -3.003 1.00 97.62 70 ILE A C 1
ATOM 574 O O . ILE A 1 70 ? 0.769 1.128 -2.246 1.00 97.62 70 ILE A O 1
ATOM 578 N N . GLN A 1 71 ? 1.649 -0.589 -3.401 1.00 97.94 71 GLN A N 1
ATOM 579 C CA . GLN A 1 71 ? 3.023 -0.435 -2.935 1.00 97.94 71 GLN A CA 1
ATOM 580 C C . GLN A 1 71 ? 3.591 0.942 -3.304 1.00 97.94 71 GLN A C 1
ATOM 582 O O . GLN A 1 71 ? 4.117 1.642 -2.442 1.00 97.94 71 GLN A O 1
ATOM 587 N N . TYR A 1 72 ? 3.392 1.403 -4.543 1.00 97.69 72 TYR A N 1
ATOM 588 C CA . TYR A 1 72 ? 3.810 2.739 -4.975 1.00 97.69 72 TYR A CA 1
ATOM 589 C C . TYR A 1 72 ? 3.193 3.852 -4.106 1.00 97.69 72 TYR A C 1
ATOM 591 O O . TYR A 1 72 ? 3.859 4.835 -3.772 1.00 97.69 72 TYR A O 1
ATOM 599 N N . ARG A 1 73 ? 1.931 3.694 -3.678 1.00 96.12 73 ARG A N 1
ATOM 600 C CA . ARG A 1 73 ? 1.216 4.680 -2.847 1.00 96.12 73 ARG A CA 1
ATOM 601 C C . ARG A 1 73 ? 1.565 4.607 -1.359 1.00 96.12 73 ARG A C 1
ATOM 603 O O . ARG A 1 73 ? 1.590 5.656 -0.721 1.00 96.12 73 ARG A O 1
ATOM 610 N N . LEU A 1 74 ? 1.768 3.410 -0.808 1.00 95.19 74 LEU A N 1
ATOM 611 C CA . LEU A 1 74 ? 1.790 3.179 0.643 1.00 95.19 74 LEU A CA 1
ATOM 612 C C . LEU A 1 74 ? 3.090 2.579 1.192 1.00 95.19 74 LEU A C 1
ATOM 614 O O . LEU A 1 74 ? 3.226 2.517 2.408 1.00 95.19 74 LEU A O 1
ATOM 618 N N . GLY A 1 75 ? 4.050 2.181 0.356 1.00 96.00 75 GLY A N 1
ATOM 619 C CA . GLY A 1 75 ? 5.293 1.575 0.837 1.00 96.00 75 GLY A CA 1
ATOM 620 C C . GLY A 1 75 ? 5.279 0.052 0.813 1.00 96.00 75 GLY A C 1
ATOM 621 O O . GLY A 1 75 ? 4.381 -0.584 0.266 1.00 96.00 75 GLY A O 1
ATOM 622 N N . THR A 1 76 ? 6.294 -0.535 1.441 1.00 95.88 76 THR A N 1
ATOM 623 C CA . THR A 1 76 ? 6.369 -1.978 1.708 1.00 95.88 76 THR A CA 1
ATOM 624 C C . THR A 1 76 ? 5.590 -2.390 2.961 1.00 95.88 76 THR A C 1
ATOM 626 O O . THR A 1 76 ? 5.245 -3.559 3.121 1.00 95.88 76 THR A O 1
ATOM 629 N N . THR A 1 77 ? 5.253 -1.420 3.816 1.00 94.44 77 THR A N 1
ATOM 630 C CA . THR A 1 77 ? 4.394 -1.587 4.991 1.00 94.44 77 THR A CA 1
ATOM 631 C C . THR A 1 77 ? 3.040 -0.935 4.723 1.00 94.44 77 THR A C 1
ATOM 633 O O . THR A 1 77 ? 2.922 0.286 4.684 1.00 94.44 77 THR A O 1
ATOM 636 N N . ILE A 1 78 ? 2.002 -1.746 4.528 1.00 95.19 78 ILE A N 1
ATOM 637 C CA . ILE A 1 78 ? 0.684 -1.298 4.077 1.00 95.19 78 ILE A CA 1
ATOM 638 C C . ILE A 1 78 ? -0.259 -1.135 5.263 1.00 95.19 78 ILE A C 1
ATOM 640 O O . ILE A 1 78 ? -0.772 -2.119 5.794 1.00 95.19 78 ILE A O 1
ATOM 644 N N . ASN A 1 79 ? -0.570 0.111 5.620 1.00 92.88 79 ASN A N 1
ATOM 645 C CA . ASN A 1 79 ? -1.637 0.387 6.576 1.00 92.88 79 ASN A CA 1
ATOM 646 C C . ASN A 1 79 ? -3.009 0.150 5.919 1.00 92.88 79 ASN A C 1
ATOM 648 O O . ASN A 1 79 ? -3.461 0.935 5.080 1.00 92.88 79 ASN A O 1
ATOM 652 N N . LEU A 1 80 ? -3.683 -0.929 6.313 1.00 92.88 80 LEU A N 1
ATOM 653 C CA . LEU A 1 80 ? -4.976 -1.348 5.774 1.00 92.88 80 LEU A CA 1
ATOM 654 C C . LEU A 1 80 ? -6.118 -0.391 6.136 1.00 92.88 80 LEU A C 1
ATOM 656 O O . LEU A 1 80 ? -7.073 -0.279 5.368 1.00 92.88 80 LEU A O 1
ATOM 660 N N . THR A 1 81 ? -6.016 0.334 7.253 1.00 89.94 81 THR A N 1
ATOM 661 C CA . THR A 1 81 ? -6.964 1.401 7.610 1.00 89.94 81 THR A CA 1
ATOM 662 C C . THR A 1 81 ? -6.845 2.558 6.619 1.00 89.94 81 THR A C 1
ATOM 664 O O . THR A 1 81 ? -7.844 2.979 6.035 1.00 89.94 81 THR A O 1
ATOM 667 N N . THR A 1 82 ? -5.617 3.006 6.339 1.00 90.50 82 THR A N 1
ATOM 668 C CA . THR A 1 82 ? -5.347 4.043 5.330 1.00 90.50 82 THR A CA 1
ATOM 669 C C . THR A 1 82 ? -5.759 3.586 3.936 1.00 90.50 82 THR A C 1
ATOM 671 O O . THR A 1 82 ? -6.381 4.353 3.200 1.00 90.50 82 THR A O 1
ATOM 674 N N . LEU A 1 83 ? -5.450 2.338 3.570 1.00 94.81 83 LEU A N 1
ATOM 675 C CA . LEU A 1 83 ? -5.829 1.768 2.279 1.00 94.81 83 LEU A CA 1
ATOM 676 C C . LEU A 1 83 ? -7.354 1.762 2.111 1.00 94.81 83 LEU A C 1
ATOM 678 O O . LEU A 1 83 ? -7.853 2.209 1.082 1.00 94.81 83 LEU A O 1
ATOM 682 N N . ARG A 1 84 ? -8.092 1.341 3.145 1.00 93.00 84 ARG A N 1
ATOM 683 C CA . ARG A 1 84 ? -9.558 1.372 3.158 1.00 93.00 84 ARG A CA 1
ATOM 684 C C . ARG A 1 84 ? -10.112 2.793 3.087 1.00 93.00 84 ARG A C 1
ATOM 686 O O . ARG A 1 84 ? -11.100 2.992 2.400 1.00 93.00 84 ARG A O 1
ATOM 693 N N . GLY A 1 85 ? -9.514 3.761 3.783 1.00 88.94 85 GLY A N 1
ATOM 694 C CA . GLY A 1 85 ? -10.030 5.132 3.856 1.00 88.94 85 GLY A CA 1
ATOM 695 C C . GLY A 1 85 ? -9.735 5.984 2.618 1.00 88.94 85 GLY A C 1
ATOM 696 O O . GLY A 1 85 ? -10.626 6.653 2.107 1.00 88.94 85 GLY A O 1
ATOM 697 N N . LYS A 1 86 ? -8.490 5.961 2.123 1.00 91.69 86 LYS A N 1
ATOM 698 C CA . LYS A 1 86 ? -8.029 6.833 1.024 1.00 91.69 86 LYS A CA 1
ATOM 699 C C . LYS A 1 86 ? -8.077 6.171 -0.353 1.00 91.69 86 LYS A C 1
ATOM 701 O O . LYS A 1 86 ? -8.148 6.868 -1.358 1.00 91.69 86 LYS A O 1
ATOM 706 N N . TYR A 1 87 ? -8.038 4.840 -0.414 1.00 95.00 87 TYR A N 1
ATOM 707 C CA . TYR A 1 87 ? -7.954 4.081 -1.665 1.00 95.00 87 TYR A CA 1
ATOM 708 C C . TYR A 1 87 ? -8.954 2.915 -1.679 1.00 95.00 87 TYR A C 1
ATOM 710 O O . TYR A 1 87 ? -8.604 1.773 -1.987 1.00 95.00 87 TYR A O 1
ATOM 718 N N . VAL A 1 88 ? -10.217 3.217 -1.353 1.00 93.38 88 VAL A N 1
ATOM 719 C CA . VAL A 1 88 ? -11.318 2.244 -1.202 1.00 93.38 88 VAL A CA 1
ATOM 720 C C . VAL A 1 88 ? -11.377 1.256 -2.371 1.00 93.38 88 VAL A C 1
ATOM 722 O O . VAL A 1 88 ? -11.506 0.054 -2.159 1.00 93.38 88 VAL A O 1
ATOM 725 N N . SER A 1 89 ? -11.239 1.735 -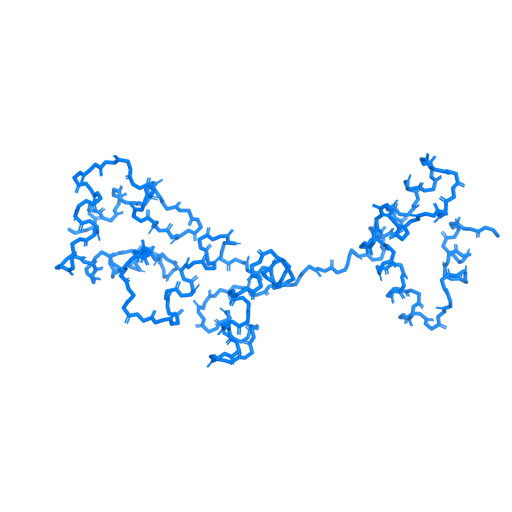3.611 1.00 96.44 89 SER A N 1
ATOM 726 C CA . SER A 1 89 ? -11.320 0.884 -4.804 1.00 96.44 89 SER A CA 1
ATOM 727 C C . SER A 1 89 ? -10.206 -0.167 -4.870 1.00 96.44 89 SER A C 1
ATOM 729 O O . SER A 1 89 ? -10.447 -1.282 -5.330 1.00 96.44 89 SER A O 1
ATOM 731 N N . TYR A 1 90 ? -8.999 0.147 -4.391 1.00 96.56 90 TYR A N 1
ATOM 732 C CA . TYR A 1 90 ? -7.894 -0.810 -4.305 1.00 96.56 90 TYR A CA 1
ATOM 733 C C . TYR A 1 90 ? -8.112 -1.791 -3.162 1.00 96.56 90 TYR A C 1
ATOM 735 O O . TYR A 1 90 ? -7.946 -2.992 -3.361 1.00 96.56 90 TYR A O 1
ATOM 743 N N . TYR A 1 91 ? -8.559 -1.294 -2.006 1.00 96.69 91 TYR A N 1
ATOM 744 C CA . TYR A 1 91 ? -8.907 -2.129 -0.860 1.00 96.69 91 TYR A CA 1
ATOM 745 C C . TYR A 1 91 ? -9.965 -3.180 -1.223 1.00 96.69 91 TYR A C 1
ATOM 747 O O . TYR A 1 91 ? -9.772 -4.365 -0.974 1.00 96.69 91 TYR A O 1
ATOM 755 N N . MET A 1 92 ? -11.047 -2.766 -1.889 1.00 96.25 92 MET A N 1
ATOM 756 C CA . MET A 1 92 ? -12.129 -3.669 -2.290 1.00 96.25 92 MET A CA 1
ATOM 757 C C . MET A 1 92 ? -11.677 -4.719 -3.311 1.00 96.25 92 MET A C 1
ATOM 759 O O . MET A 1 92 ? -12.149 -5.853 -3.282 1.00 96.25 92 MET A O 1
ATOM 763 N N . LYS A 1 93 ? -10.731 -4.383 -4.197 1.00 97.25 93 LYS A N 1
ATOM 764 C CA . LYS A 1 93 ? -10.181 -5.346 -5.162 1.00 97.25 93 LYS A CA 1
ATOM 765 C C . LYS A 1 93 ? -9.370 -6.461 -4.499 1.00 97.25 93 LYS A C 1
ATOM 767 O O . LYS A 1 93 ? -9.274 -7.524 -5.102 1.00 97.25 93 LYS A O 1
ATOM 772 N N . LEU A 1 94 ? -8.831 -6.260 -3.291 1.00 96.94 94 LEU A N 1
ATOM 773 C CA . LEU A 1 94 ? -8.088 -7.308 -2.576 1.00 96.94 94 LEU A CA 1
ATOM 774 C C . LEU A 1 94 ? -8.959 -8.535 -2.296 1.00 96.94 94 LEU A C 1
ATOM 776 O O . LEU A 1 94 ? -8.479 -9.648 -2.467 1.00 96.94 94 LEU A O 1
ATOM 780 N N . PHE A 1 95 ? -10.246 -8.339 -1.985 1.00 94.94 95 PHE A N 1
ATOM 781 C CA . PHE A 1 95 ? -11.182 -9.431 -1.691 1.00 94.94 95 PHE A CA 1
ATOM 782 C C . PHE A 1 95 ? -11.374 -10.418 -2.847 1.00 94.94 95 PHE A C 1
ATOM 784 O O . PHE A 1 95 ? -11.754 -11.559 -2.611 1.00 94.94 95 PHE A O 1
ATOM 791 N N . LYS A 1 96 ? -11.059 -10.023 -4.089 1.00 96.50 96 LYS A N 1
ATOM 792 C CA . LYS A 1 96 ? -11.054 -10.941 -5.240 1.00 96.50 96 LYS A CA 1
ATOM 793 C C . LYS A 1 96 ? -9.938 -11.989 -5.166 1.00 96.50 96 LYS A C 1
ATOM 795 O O . LYS A 1 96 ? -10.016 -12.993 -5.861 1.00 96.50 96 LYS A O 1
ATOM 800 N N . TYR A 1 97 ? -8.907 -11.742 -4.359 1.00 96.25 97 TYR A N 1
ATOM 801 C CA . TYR A 1 97 ? -7.691 -12.553 -4.270 1.00 96.25 97 TYR A CA 1
ATOM 802 C C . TYR A 1 97 ? -7.459 -13.161 -2.872 1.00 96.25 97 TYR A C 1
ATOM 804 O O . TYR A 1 97 ? -6.448 -13.843 -2.669 1.00 96.25 97 TYR A O 1
ATOM 812 N N . GLY A 1 98 ? -8.347 -12.891 -1.907 1.00 95.19 98 GLY A N 1
ATOM 813 C CA . GLY A 1 98 ? -8.261 -13.338 -0.510 1.00 95.19 98 GLY A CA 1
ATOM 814 C C . GLY A 1 98 ? -8.551 -12.216 0.492 1.00 95.19 98 GLY A C 1
ATOM 815 O O . GLY A 1 98 ? -8.945 -11.113 0.108 1.00 95.19 98 GLY A O 1
ATOM 816 N N . SER A 1 99 ? -8.349 -12.463 1.791 1.00 93.81 99 SER A N 1
ATOM 817 C CA . SER A 1 99 ? -8.496 -11.385 2.777 1.00 93.81 99 SER A CA 1
ATOM 818 C C . SER A 1 99 ? -7.390 -10.328 2.595 1.00 93.81 99 SER A C 1
ATOM 820 O O . SER A 1 99 ? -6.253 -10.681 2.268 1.00 93.81 99 SER A O 1
ATOM 822 N N . PRO A 1 100 ? -7.662 -9.025 2.821 1.00 94.75 100 PRO A N 1
ATOM 823 C CA . PRO A 1 100 ? -6.669 -7.970 2.617 1.00 94.75 100 PRO A CA 1
ATOM 824 C C . PRO A 1 100 ? -5.325 -8.236 3.306 1.00 94.75 100 PRO A C 1
ATOM 826 O O . PRO A 1 100 ? -4.279 -8.096 2.681 1.00 94.75 100 PRO A O 1
ATOM 829 N N . SER A 1 101 ? -5.332 -8.674 4.566 1.00 93.69 101 SER A N 1
ATOM 830 C CA . SER A 1 101 ? -4.101 -8.962 5.311 1.00 93.69 101 SER A CA 1
ATOM 831 C C . SER A 1 101 ? -3.311 -10.134 4.723 1.00 93.69 101 SER A C 1
ATOM 833 O O . SER A 1 101 ? -2.086 -10.060 4.645 1.00 93.69 101 SER A O 1
ATOM 835 N N . GLU A 1 102 ? -3.986 -11.200 4.288 1.00 95.94 102 GLU A N 1
ATOM 836 C CA . GLU A 1 102 ? -3.336 -12.364 3.671 1.00 95.94 102 GLU A CA 1
ATOM 837 C C . GLU A 1 102 ? -2.749 -12.024 2.305 1.00 95.94 102 GLU A C 1
ATOM 839 O O . GLU A 1 102 ? -1.610 -12.387 2.026 1.00 95.94 102 GLU A O 1
ATOM 844 N N . VAL A 1 103 ? -3.492 -11.288 1.473 1.00 97.75 103 VAL A N 1
ATOM 845 C CA . VAL A 1 103 ? -3.038 -10.882 0.136 1.00 97.75 103 VAL A CA 1
ATOM 846 C C . VAL A 1 103 ? -1.781 -10.018 0.233 1.00 97.75 103 VAL A C 1
ATOM 848 O O . VAL A 1 103 ? -0.796 -10.288 -0.453 1.00 97.75 103 VAL A O 1
ATOM 851 N N . ILE A 1 104 ? -1.769 -9.026 1.134 1.00 97.50 104 ILE A N 1
ATOM 852 C CA . ILE A 1 104 ? -0.591 -8.178 1.364 1.00 97.50 104 ILE A CA 1
ATOM 853 C C . ILE A 1 104 ? 0.614 -9.018 1.827 1.00 97.50 104 ILE A C 1
ATOM 855 O O . ILE A 1 104 ? 1.699 -8.862 1.266 1.00 97.50 104 ILE A O 1
ATOM 859 N N . ARG A 1 105 ? 0.436 -9.959 2.771 1.00 96.88 105 ARG A N 1
ATOM 860 C CA . ARG A 1 105 ? 1.522 -10.864 3.209 1.00 96.88 105 ARG A CA 1
ATOM 861 C C . ARG A 1 105 ? 2.029 -11.753 2.081 1.00 96.88 105 ARG A C 1
ATOM 863 O O . ARG A 1 105 ? 3.237 -11.900 1.926 1.00 96.88 105 ARG A O 1
ATOM 870 N N . ARG A 1 106 ? 1.127 -12.318 1.272 1.00 96.56 106 ARG A N 1
ATOM 871 C CA . ARG A 1 106 ? 1.469 -13.177 0.127 1.00 96.56 106 ARG A CA 1
ATOM 872 C C . ARG A 1 106 ? 2.323 -12.443 -0.905 1.00 96.56 106 ARG A C 1
ATOM 874 O O . ARG A 1 106 ? 3.179 -13.050 -1.536 1.00 96.56 106 ARG A O 1
ATOM 881 N N . TRP A 1 107 ? 2.130 -11.135 -1.057 1.00 96.12 107 TRP A N 1
ATOM 882 C CA . TRP A 1 107 ? 2.966 -10.296 -1.917 1.00 96.12 107 TRP A CA 1
ATOM 883 C C . TRP A 1 107 ? 4.350 -9.971 -1.336 1.00 96.12 107 TRP A C 1
ATOM 885 O O . TRP A 1 107 ? 5.132 -9.300 -2.013 1.00 96.12 107 TRP A O 1
ATOM 895 N N . GLY A 1 108 ? 4.649 -10.429 -0.116 1.00 95.31 108 GLY A N 1
ATOM 896 C CA . GLY A 1 108 ? 5.875 -10.118 0.616 1.00 95.31 108 GLY A CA 1
ATOM 897 C C . GLY A 1 108 ? 5.869 -8.729 1.258 1.00 95.31 108 GLY A C 1
ATOM 898 O O . GLY A 1 108 ? 6.935 -8.218 1.583 1.00 95.31 108 GLY A O 1
ATOM 899 N N . LEU A 1 109 ? 4.694 -8.109 1.411 1.00 96.44 109 LEU A N 1
ATOM 900 C CA 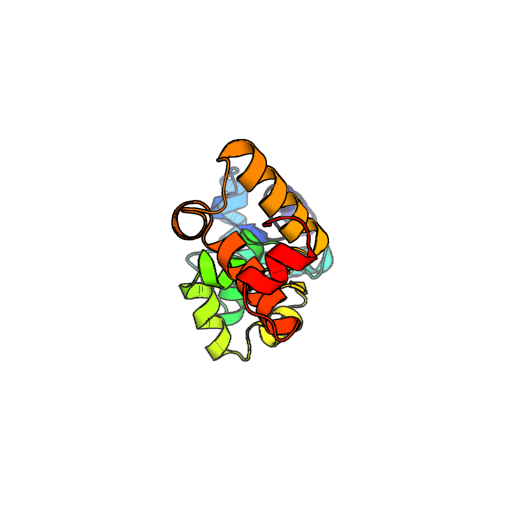. LEU A 1 109 ? 4.517 -6.809 2.057 1.00 96.44 109 LEU A CA 1
ATOM 901 C C . LEU A 1 109 ? 4.029 -6.994 3.501 1.00 96.44 109 LEU A C 1
ATOM 903 O O . LEU A 1 109 ? 3.411 -8.004 3.845 1.00 96.44 109 LEU A O 1
ATOM 907 N N . THR A 1 110 ? 4.243 -5.990 4.348 1.00 95.44 110 THR A N 1
ATOM 908 C CA . THR A 1 110 ? 3.856 -6.045 5.764 1.00 95.44 110 THR A CA 1
ATOM 909 C C . THR A 1 110 ? 2.519 -5.336 5.972 1.00 95.44 110 THR A C 1
ATOM 911 O O . THR A 1 110 ? 2.485 -4.106 5.919 1.00 95.44 110 THR A O 1
ATOM 914 N N . PRO A 1 111 ? 1.396 -6.039 6.219 1.00 94.50 111 PRO A N 1
ATOM 915 C CA . PRO A 1 111 ? 0.155 -5.365 6.570 1.00 94.50 111 PRO A CA 1
ATOM 916 C C . PRO A 1 111 ? 0.242 -4.820 7.993 1.00 94.50 111 PRO A C 1
ATOM 918 O O . PRO A 1 111 ? 0.621 -5.524 8.929 1.00 94.50 111 PRO A O 1
ATOM 921 N N . THR A 1 112 ? -0.185 -3.581 8.164 1.00 91.25 112 THR A N 1
ATOM 922 C CA . THR A 1 112 ? -0.432 -2.973 9.467 1.00 91.25 112 THR A CA 1
ATOM 923 C C . THR A 1 112 ? -1.850 -2.438 9.502 1.00 91.25 112 THR A C 1
ATOM 925 O O . THR A 1 112 ? -2.516 -2.268 8.480 1.00 91.25 112 THR A O 1
ATOM 928 N N . HIS A 1 113 ? -2.332 -2.164 10.700 1.00 82.12 113 HIS A N 1
ATOM 929 C CA . HIS A 1 113 ? -3.513 -1.346 10.887 1.00 82.12 113 HIS A CA 1
ATOM 930 C C . HIS A 1 113 ? -3.071 -0.069 11.571 1.00 82.12 113 HIS A C 1
ATOM 932 O O . HIS A 1 113 ? -2.065 -0.051 12.280 1.00 82.12 113 HIS A O 1
ATOM 938 N N . GLU A 1 114 ? -3.824 1.003 11.372 1.00 76.06 114 GLU A N 1
ATOM 939 C CA . GLU A 1 114 ? -3.728 2.113 12.302 1.00 76.06 114 GLU A CA 1
ATOM 940 C C . GLU A 1 114 ? -4.095 1.550 13.674 1.00 76.06 114 GLU A C 1
ATOM 942 O O . GLU A 1 114 ? -5.238 1.146 13.904 1.00 76.06 114 GLU A O 1
ATOM 947 N N . HIS A 1 115 ? -3.098 1.415 14.549 1.00 57.69 115 HIS A N 1
ATOM 948 C CA . HIS A 1 115 ? -3.372 1.135 15.941 1.00 57.69 115 HIS A CA 1
ATOM 949 C C . HIS A 1 115 ? -4.272 2.278 16.394 1.00 57.69 115 HIS A C 1
ATOM 951 O O . HIS A 1 115 ? -3.888 3.444 16.277 1.00 57.69 115 HIS A O 1
ATOM 957 N N . SER A 1 116 ? -5.480 1.960 16.874 1.00 56.03 116 SER A N 1
ATOM 958 C CA . SER A 1 116 ? -6.190 2.881 17.759 1.00 56.03 116 SER A CA 1
ATOM 959 C C . SER A 1 116 ? -5.127 3.413 18.713 1.00 56.03 116 SER A C 1
ATOM 961 O O . SER A 1 116 ? -4.450 2.577 19.325 1.00 56.03 116 SER A O 1
ATOM 963 N N . ARG A 1 117 ? -4.899 4.739 18.718 1.00 64.19 117 ARG A N 1
ATOM 964 C CA . ARG A 1 117 ? -3.903 5.428 19.559 1.00 64.19 117 ARG A CA 1
ATOM 965 C C . ARG A 1 117 ? -3.768 4.643 20.871 1.00 64.19 117 ARG A C 1
ATOM 967 O O . ARG A 1 117 ? -4.796 4.269 21.438 1.00 64.19 117 ARG A O 1
ATOM 974 N N . SER A 1 118 ? -2.555 4.299 21.311 1.00 71.69 118 SER A N 1
ATOM 975 C CA . SER A 1 118 ? -2.411 3.578 22.585 1.00 71.69 118 SER A CA 1
ATOM 976 C C . SER A 1 118 ? -3.169 4.340 23.674 1.00 71.69 118 SER A C 1
ATOM 978 O O . SER A 1 118 ? -3.301 5.561 23.580 1.00 71.69 118 SER A O 1
ATOM 980 N N . GLU A 1 119 ? -3.711 3.644 24.676 1.00 77.69 119 GLU A N 1
ATOM 981 C CA . GLU A 1 119 ? -4.528 4.297 25.709 1.00 77.69 119 GLU A CA 1
ATOM 982 C C . GLU A 1 119 ? -3.857 5.568 26.277 1.00 77.69 119 GLU A C 1
ATOM 984 O O . GLU A 1 119 ? -4.516 6.607 26.303 1.00 77.69 119 GLU A O 1
ATOM 989 N N . PRO A 1 120 ? -2.540 5.579 26.583 1.00 81.75 120 PRO A N 1
ATOM 990 C CA . PRO A 1 120 ? -1.853 6.797 27.018 1.00 81.75 120 PRO A CA 1
ATOM 991 C C . PRO A 1 120 ? -1.878 7.937 25.987 1.00 81.75 120 PRO A C 1
ATOM 993 O O . PRO A 1 120 ? -2.060 9.091 26.358 1.00 81.75 120 PRO A O 1
ATOM 996 N N . VAL A 1 121 ? -1.742 7.629 24.694 1.00 78.31 121 VAL A N 1
ATOM 997 C CA . VAL A 1 121 ? -1.772 8.619 23.602 1.00 78.31 121 VAL A CA 1
ATOM 998 C C . VAL A 1 121 ? -3.187 9.162 23.382 1.00 78.31 121 VAL A C 1
ATOM 1000 O O . VAL A 1 121 ? -3.354 10.344 23.088 1.00 78.31 121 VAL A O 1
ATOM 1003 N N . VAL A 1 122 ? -4.224 8.332 23.550 1.00 84.31 122 VAL A N 1
ATOM 1004 C CA . VAL A 1 122 ? -5.622 8.805 23.558 1.00 84.31 122 VAL A CA 1
ATOM 1005 C C . VAL A 1 122 ? -5.850 9.754 24.721 1.00 84.3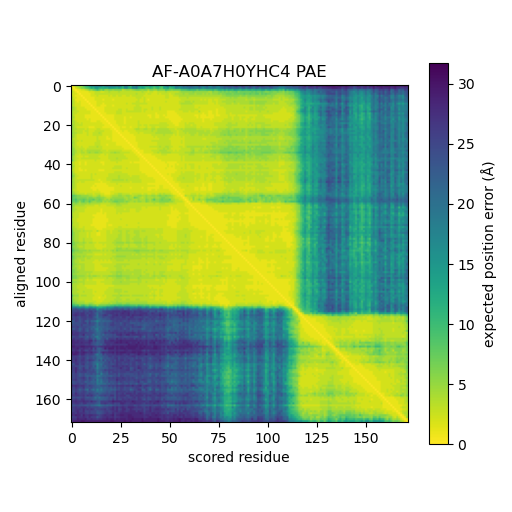1 122 VAL A C 1
ATOM 1007 O O . VAL A 1 122 ? -6.410 10.825 24.516 1.00 84.31 122 VAL A O 1
ATOM 1010 N N . LEU A 1 123 ? -5.408 9.381 25.923 1.00 86.50 123 LEU A N 1
ATOM 1011 C CA . LEU A 1 123 ? -5.596 10.195 27.120 1.00 86.50 123 LEU A CA 1
ATOM 1012 C C . LEU A 1 123 ? -4.840 11.523 27.034 1.00 86.50 123 LEU A C 1
ATOM 1014 O O . LEU A 1 123 ? -5.416 12.548 27.383 1.00 86.50 123 LEU A O 1
ATOM 1018 N N . ALA A 1 124 ? -3.609 11.527 26.516 1.00 84.81 124 ALA A N 1
ATOM 1019 C CA . ALA A 1 124 ? -2.852 12.753 26.271 1.00 84.81 124 ALA A CA 1
ATOM 1020 C C . ALA A 1 124 ? -3.592 13.688 25.299 1.00 84.81 124 ALA A C 1
ATOM 1022 O O . ALA A 1 124 ? -3.846 14.841 25.632 1.00 84.81 124 ALA A O 1
ATOM 1023 N N . ALA A 1 125 ? -4.053 13.169 24.158 1.00 83.62 125 ALA A N 1
ATOM 1024 C CA . ALA A 1 125 ? -4.797 13.970 23.188 1.00 83.62 125 ALA A CA 1
ATOM 1025 C C . ALA A 1 125 ? -6.155 14.468 23.724 1.00 83.62 125 ALA A C 1
ATOM 1027 O O . ALA A 1 125 ? -6.608 15.552 23.365 1.00 83.62 125 ALA A O 1
ATOM 1028 N N . LEU A 1 126 ? -6.827 13.691 24.584 1.00 87.12 126 LEU A N 1
ATOM 1029 C CA . LEU A 1 126 ? -8.047 14.138 25.263 1.00 87.12 126 LEU A CA 1
ATOM 1030 C C . LEU A 1 126 ? -7.757 15.255 26.273 1.00 87.12 126 LEU A C 1
ATOM 1032 O O . LEU A 1 126 ? -8.565 16.175 26.371 1.00 87.12 126 LEU A O 1
ATOM 1036 N N . ARG A 1 127 ? -6.626 15.200 26.993 1.00 88.44 127 ARG A N 1
ATOM 1037 C CA . ARG A 1 127 ? -6.190 16.273 27.904 1.00 88.44 127 ARG A CA 1
ATOM 1038 C C . ARG A 1 127 ? -5.933 17.562 27.140 1.00 88.44 127 ARG A C 1
ATOM 1040 O O . ARG A 1 127 ? -6.565 18.560 27.456 1.00 88.44 127 ARG A O 1
ATOM 1047 N N . GLU A 1 128 ? -5.128 17.505 26.083 1.00 85.38 128 GLU A N 1
ATOM 1048 C CA . GLU A 1 128 ? -4.849 18.664 25.222 1.00 85.38 128 GLU A CA 1
ATOM 1049 C C . GLU A 1 128 ? -6.138 19.276 24.656 1.00 85.38 128 GLU A C 1
ATOM 1051 O O . GLU A 1 128 ? -6.318 20.494 24.648 1.00 85.38 128 GLU A O 1
ATOM 1056 N N . TYR A 1 129 ? -7.089 18.438 24.230 1.00 86.19 129 TYR A N 1
ATOM 1057 C CA . TYR A 1 129 ? -8.379 18.923 23.744 1.00 86.19 129 TYR A CA 1
ATOM 1058 C C . TYR A 1 129 ? -9.178 19.659 24.830 1.00 86.19 129 TYR A C 1
ATOM 1060 O O . TYR A 1 129 ? -9.793 20.690 24.541 1.00 86.19 129 TYR A O 1
ATOM 1068 N N . VAL A 1 130 ? -9.204 19.130 26.059 1.00 86.56 130 VAL A N 1
ATOM 1069 C CA . VAL A 1 130 ? -9.891 19.754 27.203 1.00 86.56 130 VAL A CA 1
ATOM 1070 C C . VAL A 1 130 ? -9.198 21.045 27.616 1.00 86.56 130 VAL A C 1
ATOM 1072 O O . VAL A 1 130 ? -9.887 22.025 27.872 1.00 86.56 130 VAL A O 1
ATOM 1075 N N . GLU A 1 131 ? -7.869 21.079 27.634 1.00 84.56 131 GLU A N 1
ATOM 1076 C CA . GLU A 1 131 ? -7.094 22.288 27.927 1.00 84.56 131 GLU A CA 1
ATOM 1077 C C . GLU A 1 131 ? -7.375 23.394 26.901 1.00 84.56 131 GLU A C 1
ATOM 1079 O O . GLU A 1 131 ? -7.576 24.545 27.279 1.00 84.56 131 GLU A O 1
ATOM 1084 N N . GLY A 1 132 ? -7.485 23.047 25.614 1.00 82.94 132 GLY A N 1
ATOM 1085 C CA . GLY A 1 132 ? -7.776 24.014 24.553 1.00 82.94 132 GLY A CA 1
ATOM 1086 C C . GLY A 1 132 ? -9.234 24.488 24.485 1.00 82.94 132 GLY A C 1
ATOM 1087 O O . GLY A 1 132 ? -9.487 25.624 24.096 1.00 82.94 132 GLY A O 1
ATOM 1088 N N . ASN A 1 133 ? -10.207 23.640 24.841 1.00 80.19 133 ASN A N 1
ATOM 1089 C CA . ASN A 1 133 ? -11.641 23.919 24.636 1.00 80.19 133 ASN A CA 1
ATOM 1090 C C . ASN A 1 133 ? -12.463 24.000 25.936 1.00 80.19 133 ASN A C 1
ATOM 1092 O O . ASN A 1 133 ? -13.689 24.132 25.895 1.00 80.19 133 ASN A O 1
ATOM 1096 N N . GLY A 1 134 ? -11.827 23.836 27.096 1.00 77.88 134 GLY A N 1
ATOM 1097 C CA . GLY A 1 134 ? -12.443 23.790 28.427 1.00 77.88 134 GLY A CA 1
ATOM 1098 C C . GLY A 1 134 ? -13.297 22.546 28.713 1.00 77.88 134 GLY A C 1
ATOM 1099 O O . GLY A 1 134 ? -13.604 22.255 29.867 1.00 77.88 134 GLY A O 1
ATOM 1100 N N . SER A 1 135 ? -13.717 21.794 27.691 1.00 81.31 135 SER A N 1
ATOM 1101 C CA . SER A 1 135 ? -14.505 20.568 27.846 1.00 81.31 135 SER A CA 1
ATOM 1102 C C . SER A 1 135 ? -14.441 19.682 26.601 1.00 81.31 135 SER A C 1
ATOM 1104 O O . SER A 1 135 ? -14.075 20.126 25.518 1.00 81.31 135 SER A O 1
ATOM 1106 N N . LEU A 1 136 ? -14.901 18.435 26.726 1.00 81.38 136 LEU A N 1
ATOM 1107 C CA . LEU A 1 136 ? -15.046 17.506 25.596 1.00 81.38 136 LEU A CA 1
ATOM 1108 C C . LEU A 1 136 ? -16.297 17.771 24.732 1.00 81.38 136 LEU A C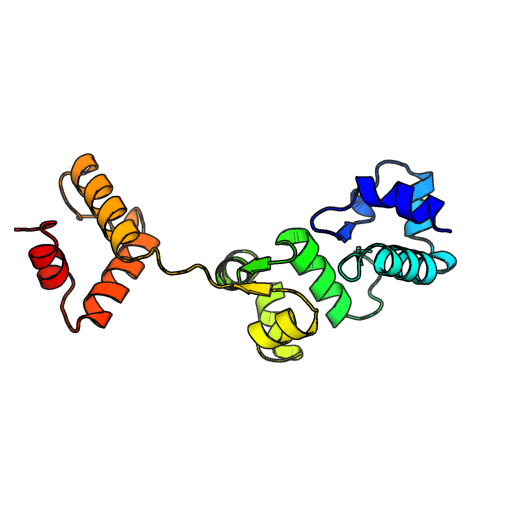 1
ATOM 1110 O O . LEU A 1 136 ? -16.606 16.984 23.829 1.00 81.38 136 LEU A O 1
ATOM 1114 N N . LYS A 1 137 ? -17.050 18.855 24.984 1.00 80.06 137 LYS A N 1
ATOM 1115 C CA . LYS A 1 137 ? -18.201 19.211 24.143 1.00 80.06 137 LYS A CA 1
ATOM 1116 C C . LYS A 1 137 ? -17.721 19.462 22.712 1.00 80.06 137 LYS A C 1
ATOM 1118 O O . LYS A 1 137 ? -16.757 20.178 22.471 1.00 80.06 137 LYS A O 1
ATOM 1123 N N . GLY A 1 138 ? -18.394 18.834 21.751 1.00 79.88 138 GLY A N 1
ATOM 1124 C CA . GLY A 1 138 ? -18.051 18.960 20.334 1.00 79.88 138 GLY A CA 1
ATOM 1125 C C . GLY A 1 138 ? -16.935 18.036 19.838 1.00 79.88 138 GLY A C 1
ATOM 1126 O O . GLY A 1 138 ? -16.737 18.011 18.627 1.00 79.88 138 GLY A O 1
ATOM 1127 N N . LEU A 1 139 ? -16.300 17.213 20.694 1.00 84.44 139 LEU A N 1
ATOM 1128 C CA . LEU A 1 139 ? -15.219 16.293 20.290 1.00 84.44 139 LEU A CA 1
ATOM 1129 C C . LEU A 1 139 ? -15.603 15.418 19.088 1.00 84.44 139 LEU A C 1
ATOM 1131 O O . LEU A 1 139 ? -14.815 15.216 18.174 1.00 84.44 139 LEU A O 1
ATOM 1135 N N . ILE A 1 140 ? -16.842 14.921 19.059 1.00 85.56 140 ILE A N 1
ATOM 1136 C CA . ILE A 1 140 ? -17.332 14.087 17.955 1.00 85.56 140 ILE A CA 1
ATOM 1137 C C . ILE A 1 140 ? -17.330 14.813 16.600 1.00 85.56 140 ILE A C 1
ATOM 1139 O O . ILE A 1 140 ? -17.218 14.155 15.570 1.00 85.56 140 ILE A O 1
ATOM 1143 N N . LYS A 1 141 ? -17.470 16.147 16.596 1.00 80.75 141 LYS A N 1
ATOM 1144 C CA . LYS A 1 141 ? -17.469 16.983 15.388 1.00 80.75 141 LYS A CA 1
ATOM 1145 C C . LYS A 1 141 ? -16.055 17.430 15.009 1.00 80.75 141 LYS A C 1
ATOM 1147 O O . LYS A 1 141 ? -15.754 17.476 13.824 1.00 80.75 141 LYS A O 1
ATOM 1152 N N . SER A 1 142 ? -15.217 17.758 15.991 1.00 80.38 142 SER A N 1
ATOM 1153 C CA . SER A 1 142 ? -13.862 18.290 15.784 1.00 80.38 142 SER A CA 1
ATOM 1154 C C . SER A 1 142 ? -12.818 17.199 15.524 1.00 80.38 142 SER A C 1
ATOM 1156 O O . SER A 1 142 ? -12.043 17.321 14.582 1.00 80.38 142 SER A O 1
ATOM 1158 N N . ASP A 1 143 ? -12.831 16.108 16.295 1.00 78.25 143 ASP A N 1
ATOM 1159 C CA . ASP A 1 143 ? -11.985 14.928 16.078 1.00 78.25 143 ASP A CA 1
ATOM 1160 C C . ASP A 1 143 ? -12.808 13.625 16.242 1.00 78.25 143 ASP A C 1
ATOM 1162 O O . ASP A 1 143 ? -12.793 12.957 17.289 1.00 78.25 143 ASP A O 1
ATOM 1166 N N . PRO A 1 144 ? -13.525 13.205 15.177 1.00 79.88 144 PRO A N 1
ATOM 1167 C CA . PRO A 1 144 ? -14.309 11.969 15.174 1.00 79.88 144 PRO A CA 1
ATOM 1168 C C . PRO A 1 144 ? -13.473 10.701 15.417 1.00 79.88 144 PRO A C 1
ATOM 1170 O O . PRO A 1 144 ? -14.018 9.641 15.741 1.00 79.88 144 PRO A O 1
ATOM 1173 N N . GLN A 1 145 ? -12.158 10.751 15.192 1.00 78.94 145 GLN A N 1
ATOM 1174 C CA . GLN A 1 145 ? -11.261 9.612 15.377 1.00 78.94 145 GLN A CA 1
ATOM 1175 C C . GLN A 1 145 ? -10.850 9.473 16.845 1.00 78.94 145 GLN A C 1
ATOM 1177 O O . GLN A 1 145 ? -10.871 8.361 17.387 1.00 78.94 145 GLN A O 1
ATOM 1182 N N . LEU A 1 146 ? -10.572 10.590 17.516 1.00 82.94 146 LEU A N 1
ATOM 1183 C CA . LEU A 1 146 ? -10.341 10.628 18.956 1.00 82.94 146 LEU A CA 1
ATOM 1184 C C . LEU A 1 146 ? -11.591 10.199 19.731 1.00 82.94 146 LEU A C 1
ATOM 1186 O O . LEU A 1 146 ? -11.489 9.355 20.621 1.00 82.94 146 LEU A O 1
ATOM 1190 N N . TYR A 1 147 ? -12.783 10.651 19.324 1.00 86.38 147 TYR A N 1
ATOM 1191 C CA . TYR A 1 147 ? -14.041 10.193 19.932 1.00 86.38 147 TYR A CA 1
ATOM 1192 C C . TYR A 1 147 ? -14.258 8.675 19.788 1.00 86.38 147 TYR A C 1
ATOM 1194 O O . TYR A 1 147 ? -14.644 7.997 20.742 1.00 86.38 147 TYR A O 1
ATOM 1202 N N . ARG A 1 148 ? -13.978 8.106 18.607 1.00 83.81 148 ARG A N 1
ATOM 1203 C CA . ARG A 1 148 ? -14.061 6.649 18.390 1.00 83.81 148 ARG A CA 1
ATOM 1204 C C . ARG A 1 148 ? -13.055 5.879 19.240 1.00 83.81 148 ARG A C 1
ATOM 1206 O O . ARG A 1 148 ? -13.398 4.821 19.759 1.00 83.81 148 ARG A O 1
ATOM 1213 N N . SER A 1 149 ? -11.854 6.424 19.413 1.00 84.38 149 SER A N 1
ATOM 1214 C CA . SER A 1 149 ? -10.823 5.829 20.269 1.00 84.38 149 SER A CA 1
ATOM 1215 C C . SER A 1 149 ? -11.249 5.848 21.741 1.00 84.38 149 SER A C 1
ATOM 1217 O O . SER A 1 149 ? -11.185 4.816 22.402 1.00 84.38 149 SER A O 1
ATOM 1219 N N . LEU A 1 150 ? -11.787 6.972 22.229 1.00 87.06 150 LEU A N 1
ATOM 1220 C CA . LEU A 1 150 ? -12.374 7.095 23.568 1.00 87.06 150 LEU A CA 1
ATOM 1221 C C . LEU A 1 150 ? -13.475 6.051 23.805 1.00 87.06 150 LEU A C 1
ATOM 1223 O O . LEU A 1 150 ? -13.433 5.325 24.795 1.00 87.06 150 LEU A O 1
ATOM 1227 N N . ARG A 1 151 ? -14.422 5.927 22.865 1.00 87.25 151 ARG A N 1
ATOM 1228 C CA . ARG A 1 151 ? -15.500 4.931 22.945 1.00 87.25 151 ARG A CA 1
ATOM 1229 C C . ARG A 1 151 ? -14.961 3.499 22.969 1.00 87.25 151 ARG A C 1
ATOM 1231 O O . ARG A 1 151 ? -15.470 2.665 23.708 1.00 87.25 151 ARG A O 1
ATOM 1238 N N . TYR A 1 152 ? -13.937 3.208 22.170 1.00 86.12 152 TYR A N 1
ATOM 1239 C CA . TYR A 1 152 ? -13.302 1.893 22.150 1.00 86.12 152 TYR A CA 1
ATOM 1240 C C . TYR A 1 152 ? -12.675 1.542 23.508 1.00 86.12 152 TYR A C 1
ATOM 1242 O O . TYR A 1 152 ? -12.953 0.468 24.041 1.00 86.12 152 TYR A O 1
ATOM 1250 N N . PHE A 1 153 ? -11.883 2.442 24.101 1.00 86.62 153 PHE A N 1
ATOM 1251 C CA . PHE A 1 153 ? -11.245 2.182 25.396 1.00 86.62 153 PHE A CA 1
ATOM 1252 C C . PHE A 1 153 ? -12.241 2.138 26.558 1.00 86.62 153 PHE A C 1
ATOM 1254 O O . PHE A 1 153 ? -12.095 1.279 27.430 1.00 86.62 153 PHE A O 1
ATOM 1261 N N . SER A 1 154 ? -13.292 2.968 26.545 1.00 88.12 154 SER A N 1
ATOM 1262 C CA . SER A 1 154 ? -14.351 2.890 27.559 1.00 88.12 154 SER A CA 1
ATOM 1263 C C . SER A 1 154 ? -15.074 1.542 27.500 1.00 88.12 154 SER A C 1
ATOM 1265 O O . SER A 1 154 ? -15.185 0.855 28.515 1.00 88.12 154 SER A O 1
ATOM 1267 N N . SER A 1 155 ? -15.474 1.101 26.300 1.00 84.25 155 SER A N 1
ATOM 1268 C CA . SER A 1 155 ? -16.128 -0.198 26.104 1.00 84.25 155 SER A CA 1
ATOM 1269 C C . SER A 1 155 ? -15.213 -1.374 26.443 1.00 84.25 155 SER A C 1
ATOM 1271 O O . SER A 1 155 ? -15.676 -2.337 27.046 1.00 84.25 155 SER A O 1
ATOM 1273 N N . LYS A 1 156 ? -13.913 -1.293 26.130 1.00 84.38 156 LYS A N 1
ATOM 1274 C CA . LYS A 1 156 ? -12.929 -2.327 26.490 1.00 84.38 156 LYS A CA 1
ATOM 1275 C C . LYS A 1 156 ? -12.819 -2.528 28.007 1.00 84.38 156 LYS A C 1
ATOM 1277 O O . LYS A 1 156 ? -12.556 -3.643 28.442 1.00 84.38 156 LYS A O 1
ATOM 1282 N N . LYS A 1 157 ? -13.037 -1.476 28.805 1.00 86.31 157 LYS A N 1
ATOM 1283 C CA . LYS A 1 157 ? -13.079 -1.549 30.277 1.00 86.31 157 LYS A CA 1
ATOM 1284 C C . LYS A 1 157 ? -14.474 -1.839 30.845 1.00 86.31 157 LYS A C 1
ATOM 1286 O O . LYS A 1 157 ? -14.637 -1.812 32.058 1.00 86.31 157 LYS A O 1
ATOM 1291 N N . GLY A 1 158 ? -15.475 -2.089 29.997 1.00 87.00 158 GLY A N 1
ATOM 1292 C CA . GLY A 1 158 ? -16.853 -2.327 30.433 1.00 87.00 158 GLY A CA 1
ATOM 1293 C C . GLY A 1 158 ? -17.527 -1.094 31.037 1.00 87.00 158 GLY A C 1
ATOM 1294 O O . GLY A 1 158 ? -18.415 -1.234 31.869 1.00 87.00 158 GLY A O 1
ATOM 1295 N N . ARG A 1 159 ? -17.095 0.111 30.648 1.00 89.06 159 ARG A N 1
ATOM 1296 C CA . ARG A 1 159 ? -17.566 1.377 31.219 1.00 89.06 159 ARG A CA 1
ATOM 1297 C C . ARG A 1 159 ? -18.211 2.276 30.182 1.00 89.06 159 ARG A C 1
ATOM 1299 O O . ARG A 1 159 ? -17.882 2.251 28.991 1.00 89.06 159 ARG A O 1
ATOM 1306 N N . THR A 1 160 ? -19.095 3.140 30.656 1.00 89.06 160 THR A N 1
ATOM 1307 C CA . THR A 1 160 ? -19.562 4.289 29.886 1.00 89.06 160 THR A CA 1
ATOM 1308 C C . THR A 1 160 ? -18.415 5.278 29.665 1.00 89.06 160 THR A C 1
ATOM 1310 O O . THR A 1 160 ? -17.433 5.316 30.408 1.00 89.06 160 THR A O 1
ATOM 1313 N N . ILE A 1 161 ? -18.537 6.123 28.637 1.00 86.69 161 ILE A N 1
ATOM 1314 C CA . ILE A 1 161 ? -17.543 7.172 28.363 1.00 86.69 161 ILE A CA 1
ATOM 1315 C C . ILE A 1 161 ? -17.370 8.089 29.585 1.00 86.69 161 ILE A C 1
ATOM 1317 O O . ILE A 1 161 ? -16.248 8.448 29.917 1.00 86.69 161 ILE A O 1
ATOM 1321 N N . ARG A 1 162 ? -18.462 8.425 30.285 1.00 86.00 162 ARG A N 1
ATOM 1322 C CA . ARG A 1 162 ? -18.427 9.298 31.466 1.00 86.00 162 ARG A CA 1
ATOM 1323 C C . ARG A 1 162 ? -17.637 8.674 32.618 1.00 86.00 162 ARG A C 1
ATOM 1325 O O . ARG A 1 162 ? -16.774 9.336 33.176 1.00 86.00 162 ARG A O 1
ATOM 1332 N N . GLU A 1 163 ? -17.891 7.407 32.940 1.00 86.25 163 GLU A N 1
ATOM 1333 C CA . GLU A 1 163 ? -17.156 6.681 33.991 1.00 86.25 163 GLU A CA 1
ATOM 1334 C C . GLU A 1 163 ? -15.672 6.529 33.644 1.00 86.25 163 GLU A C 1
ATOM 1336 O O . GLU A 1 163 ? -14.802 6.691 34.494 1.00 86.25 163 GLU A O 1
ATOM 1341 N N . TYR A 1 164 ? -15.376 6.255 32.374 1.00 87.62 164 TYR A N 1
ATOM 1342 C CA . TYR A 1 164 ? -14.007 6.154 31.886 1.00 87.62 164 TYR A CA 1
ATOM 1343 C C . TYR A 1 164 ? -13.245 7.488 31.991 1.00 87.62 164 TYR A C 1
ATOM 1345 O O . TYR A 1 164 ? -12.077 7.515 32.382 1.00 87.62 164 TYR A O 1
ATOM 1353 N N . LEU A 1 165 ? -13.903 8.608 31.682 1.00 86.81 165 LEU A N 1
ATOM 1354 C CA . LEU A 1 165 ? -13.330 9.950 31.826 1.00 86.81 165 LEU A CA 1
ATOM 1355 C C . LEU A 1 165 ? -13.161 10.368 33.294 1.00 86.81 165 LEU A C 1
ATOM 1357 O O . LEU A 1 165 ? -12.178 11.031 33.621 1.00 86.81 165 LEU A O 1
ATOM 1361 N N . ALA A 1 166 ? -14.078 9.949 34.171 1.00 85.75 166 ALA A N 1
ATOM 1362 C CA . ALA A 1 166 ? -13.979 10.190 35.608 1.00 85.75 166 ALA A CA 1
ATOM 1363 C C . ALA A 1 166 ? -12.774 9.480 36.236 1.00 85.75 166 ALA A C 1
ATOM 1365 O O . ALA A 1 166 ? -11.980 10.103 36.935 1.00 85.75 166 ALA A O 1
ATOM 1366 N N . GLU A 1 167 ? -12.567 8.200 35.914 1.00 85.75 167 GLU A N 1
ATOM 1367 C CA . GLU A 1 167 ? -11.407 7.445 36.407 1.00 85.75 167 GLU A CA 1
ATOM 1368 C C . GLU A 1 167 ? -10.071 8.021 35.924 1.00 85.75 167 GLU A C 1
ATOM 1370 O O . GLU A 1 167 ? -9.074 8.004 36.639 1.00 85.75 167 GLU A O 1
ATOM 1375 N N . THR A 1 168 ? -10.039 8.533 34.698 1.00 81.50 168 THR A N 1
ATOM 1376 C CA . THR A 1 168 ? -8.813 9.064 34.087 1.00 81.50 168 THR A CA 1
ATOM 1377 C C . THR A 1 168 ? -8.502 10.505 34.510 1.00 81.50 168 THR A C 1
ATOM 1379 O O . THR A 1 168 ? -7.487 11.065 34.080 1.00 81.50 168 THR A O 1
ATOM 1382 N N . GLY A 1 169 ? -9.351 11.101 35.359 1.00 79.25 169 GLY A N 1
ATOM 1383 C CA . GLY A 1 169 ? -9.227 12.471 35.861 1.00 79.25 169 GLY A CA 1
ATOM 1384 C C . GLY A 1 169 ? -9.557 13.551 34.826 1.00 79.25 169 GLY A C 1
ATOM 1385 O O . GLY A 1 169 ? -9.273 14.724 35.051 1.00 79.25 169 GLY A O 1
ATOM 1386 N N . LEU A 1 170 ? -10.135 13.164 33.685 1.00 77.25 170 LEU A N 1
ATOM 1387 C CA . LEU A 1 170 ? -10.490 14.052 32.572 1.00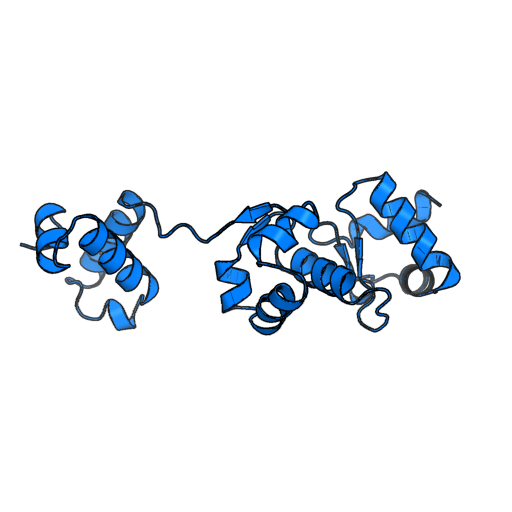 77.25 170 LEU A CA 1
ATOM 1388 C C . LEU A 1 170 ? -11.854 14.729 32.749 1.00 77.25 170 LEU A C 1
ATOM 1390 O O . LEU A 1 170 ? -12.182 15.665 32.020 1.00 77.25 170 LEU A O 1
ATOM 1394 N N . GLN A 1 171 ? -12.662 14.251 33.693 1.00 70.00 171 GLN A N 1
ATOM 1395 C CA . GLN A 1 171 ? -13.962 14.817 34.022 1.00 70.00 171 GLN A CA 1
ATOM 1396 C C . GLN A 1 171 ? -14.255 14.570 35.507 1.00 70.00 171 GLN A C 1
ATOM 1398 O O . GLN A 1 171 ? -14.010 13.473 35.992 1.00 70.00 171 GLN A O 1
ATOM 1403 N N . LYS A 1 172 ? -14.744 15.579 36.234 1.00 59.78 172 LYS A N 1
ATOM 1404 C CA . LYS A 1 172 ? -15.254 15.408 37.605 1.00 59.78 172 LYS A CA 1
ATOM 1405 C C . LYS A 1 172 ? -16.745 15.083 37.588 1.00 59.78 172 LYS A C 1
ATOM 1407 O O . LYS A 1 172 ? -17.448 15.597 36.684 1.00 59.78 172 LYS A O 1
#

pLDDT: mean 89.38, std 8.1, range [56.03, 97.94]

Solvent-accessible surface area (backbone atoms only — not comparable to full-atom values): 9697 Å² total; per-residue (Å²): 111,65,67,63,38,62,69,44,51,84,50,37,40,53,46,22,28,41,53,86,69,43,81,51,67,69,60,30,52,51,61,70,32,76,91,41,36,64,60,46,38,51,47,34,30,74,77,36,80,73,30,45,71,39,49,93,94,57,79,91,42,72,66,60,48,49,51,44,55,50,22,46,76,50,31,58,53,37,40,51,50,55,35,49,71,78,37,42,74,61,45,60,55,34,59,80,74,38,56,60,60,57,44,36,42,73,73,75,30,44,62,42,61,71,68,69,62,54,70,71,57,45,51,50,55,51,48,54,46,27,73,75,62,77,40,71,78,62,37,65,77,77,39,53,65,59,44,50,44,50,49,50,56,13,51,74,71,77,37,53,59,68,58,41,32,40,75,71,69,75,38,135

Radius of gyration: 22.59 Å; Cα contacts (8 Å, |Δi|>4): 190; chains: 1; bounding box: 43×37×63 Å

Secondary structure (DSSP, 8-state):
-HHHHHHHGGGEETTEEEGGG---HHHHHHHH-HHHHHHHHHHHHHH-TT-EEE-TT--S-HHHHHHHHHHHHH-SEEEHHHHHHH-HHHHHHHTTSS-HHHHHHHTT-EEE------HHHHHHHHHHHHHHHSSSTTHHHH-HHHHHHHHHHHHHTT--HHHHHHHTTS--

Organism: NCBI:txid59893

Sequence (172 aa):
MSYLVERLLPFAKNKVVNIEDITDPALKRMASNPKYTSYIRQGLKNMDSQNELLIPHRVDCQEMQLKRYIQYRLGTTINLTTLRGKYVSYYMKLFKYGSPSEVIRRWGLTPTHEHSRSEPVVLAALREYVEGNGSLKGLIKSDPQLYRSLRYFSSKKGRTIREYLAETGLQK